Protein AF-A0AAQ0BRL5-F1 (afdb_monomer)

Nearest PDB structures (foldseek):
  1yba-assembly1_C  TM=5.848E-01  e=2.050E+00  Escherichia coli
  2p9e-assembly1_C  TM=6.353E-01  e=3.424E+00  Escherichia coli
  5up3-assembly2_B  TM=5.146E-01  e=1.923E+00  Homo sapiens
  2wnt-assembly1_A  TM=6.175E-01  e=6.097E+00  Homo sapiens
  3tvi-assembly6_K  TM=4.252E-01  e=2.485E+00  Clostridium acetobutylicum

Secondary structure (DSSP, 8-state):
-B-TTS-BEEEEEEESSS-THHHHHHHHHHHTS-EEEEEEEEETTEEEEEEEE------

Organism: Burkholderia glumae (NCBI:txid337)

pLDDT: mean 80.47, std 14.33, range [38.34, 92.06]

Radius of gyration: 11.74 Å; Cα contacts (8 Å, |Δi|>4): 96; chains: 1; bounding box: 37×17×29 Å

Solvent-accessible surface area (backbone atoms only — not comparable to full-atom values):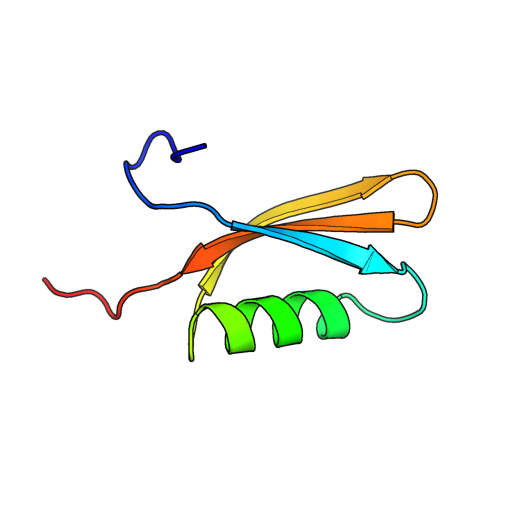 3565 Å² total; per-residue (Å²): 112,66,43,98,84,71,44,67,44,48,76,47,76,34,70,48,87,63,69,67,58,64,50,51,52,51,48,25,63,76,45,76,44,55,63,45,81,75,44,79,47,75,54,98,68,33,30,37,40,32,30,30,57,48,70,71,84,78,123

Foldseek 3Di:
DAPPVRFDKDKDKDFLPDDCVVVLVVVCVVLVHDWAFDDWDADPRIIMTIIGRCPPPPD

Structure (mmCIF, N/CA/C/O backbone):
data_AF-A0AAQ0BRL5-F1
#
_entry.id   AF-A0AAQ0BRL5-F1
#
loop_
_atom_site.group_PDB
_atom_site.id
_atom_site.type_symbol
_atom_site.label_atom_id
_atom_site.label_alt_id
_atom_site.label_comp_id
_atom_site.label_asym_id
_atom_site.label_entity_id
_atom_site.label_seq_id
_atom_site.pdbx_PDB_ins_code
_atom_site.Cartn_x
_atom_site.Cartn_y
_atom_site.Cartn_z
_atom_site.occupancy
_atom_site.B_iso_or_equiv
_atom_site.auth_seq_id
_atom_site.auth_comp_id
_atom_site.auth_asym_id
_atom_site.auth_atom_id
_atom_site.pdbx_PDB_model_num
ATOM 1 N N . MET A 1 1 ? 3.724 -0.705 13.204 1.00 50.66 1 MET A N 1
ATOM 2 C CA . MET A 1 1 ? 3.666 0.657 13.781 1.00 50.66 1 MET A CA 1
ATOM 3 C C . MET A 1 1 ? 2.265 1.170 13.498 1.00 50.66 1 MET A C 1
ATOM 5 O O . MET A 1 1 ? 1.786 0.903 12.411 1.00 50.66 1 MET A O 1
ATOM 9 N N . PHE A 1 2 ? 1.559 1.768 14.453 1.00 52.38 2 PHE A N 1
ATOM 10 C CA . PHE A 1 2 ? 0.171 2.204 14.241 1.00 52.38 2 PHE A CA 1
ATOM 11 C C . PHE A 1 2 ? 0.162 3.657 13.757 1.00 52.38 2 PHE A C 1
ATOM 13 O O . PHE A 1 2 ? 1.000 4.448 14.190 1.00 52.38 2 PHE A O 1
ATOM 20 N N . THR A 1 3 ? -0.745 4.017 12.847 1.00 58.34 3 THR A N 1
ATOM 21 C CA . THR A 1 3 ? -0.962 5.435 12.502 1.00 58.34 3 THR A CA 1
ATOM 22 C C . THR A 1 3 ? -1.411 6.235 13.728 1.00 58.34 3 THR A C 1
ATOM 24 O O . THR A 1 3 ? -2.032 5.653 14.616 1.00 58.34 3 THR A O 1
ATOM 27 N N . PRO A 1 4 ? -1.193 7.565 13.762 1.00 55.09 4 PRO A N 1
ATOM 28 C CA . PRO A 1 4 ? -1.800 8.444 14.770 1.00 55.09 4 PRO A CA 1
ATOM 29 C C . PRO A 1 4 ? -3.334 8.307 14.855 1.00 55.09 4 PRO A C 1
ATOM 31 O O . PRO A 1 4 ? -3.905 8.524 15.914 1.00 55.09 4 PRO A O 1
ATOM 34 N N . ASP A 1 5 ? -3.976 7.853 13.775 1.00 57.84 5 ASP A N 1
ATOM 35 C CA . ASP A 1 5 ? -5.402 7.503 13.684 1.00 57.84 5 ASP A CA 1
ATOM 36 C C . ASP A 1 5 ? -5.776 6.129 14.292 1.00 57.84 5 ASP A C 1
ATOM 38 O O . ASP A 1 5 ? -6.891 5.644 14.118 1.00 57.84 5 ASP A O 1
ATOM 42 N N . GLY A 1 6 ? -4.839 5.425 14.936 1.00 65.94 6 GLY A N 1
ATOM 43 C CA . GLY A 1 6 ? -5.066 4.109 15.552 1.00 65.94 6 GLY A CA 1
ATOM 44 C C . GLY A 1 6 ? -5.220 2.940 14.569 1.00 65.94 6 GLY A C 1
ATOM 45 O O . GLY A 1 6 ? -5.264 1.785 14.988 1.00 65.94 6 GLY A O 1
ATOM 46 N N . ARG A 1 7 ? -5.253 3.196 13.255 1.00 72.12 7 ARG A N 1
ATOM 47 C CA . ARG A 1 7 ? -5.337 2.138 12.237 1.00 72.12 7 ARG A CA 1
ATOM 48 C C . ARG A 1 7 ? -4.013 1.377 12.127 1.00 72.12 7 ARG A C 1
ATOM 50 O O . ARG A 1 7 ? -2.930 1.961 12.250 1.00 72.12 7 ARG A O 1
ATOM 57 N N . ALA A 1 8 ? -4.101 0.071 11.883 1.00 75.69 8 ALA A N 1
ATOM 58 C CA . ALA A 1 8 ? -2.938 -0.727 11.521 1.00 75.69 8 ALA A CA 1
ATOM 59 C C . ALA A 1 8 ? -2.456 -0.274 10.140 1.00 75.69 8 ALA A C 1
ATOM 61 O O . ALA A 1 8 ? -3.166 -0.434 9.144 1.00 75.69 8 ALA A O 1
ATOM 62 N N . THR A 1 9 ? -1.266 0.321 10.089 1.00 82.50 9 THR A N 1
ATOM 63 C CA . THR A 1 9 ? -0.615 0.592 8.815 1.00 82.50 9 THR A CA 1
ATOM 64 C C . THR A 1 9 ? 0.241 -0.580 8.410 1.00 82.50 9 THR A C 1
ATOM 66 O O . THR A 1 9 ? 0.933 -1.200 9.222 1.00 82.50 9 THR A O 1
ATOM 69 N N . VAL A 1 10 ? 0.192 -0.862 7.120 1.00 87.19 10 VAL A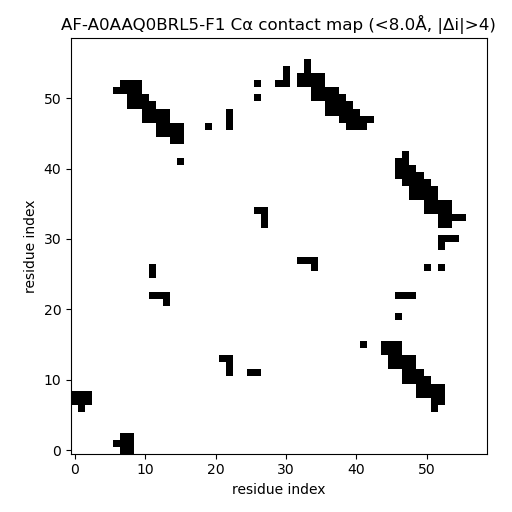 N 1
ATOM 70 C CA . VAL A 1 10 ? 1.021 -1.858 6.476 1.00 87.19 10 VAL A CA 1
ATOM 71 C C . VAL A 1 10 ? 1.953 -1.123 5.531 1.00 87.19 10 VAL A C 1
ATOM 73 O O . VAL A 1 10 ? 1.549 -0.220 4.797 1.00 87.19 10 VAL A O 1
ATOM 76 N N . GLN A 1 11 ? 3.224 -1.497 5.588 1.00 89.50 11 GLN A N 1
ATOM 77 C CA . GLN A 1 11 ? 4.234 -1.020 4.664 1.00 89.50 11 GLN A CA 1
ATOM 78 C C . GLN A 1 11 ? 4.626 -2.172 3.751 1.00 89.50 11 GLN A C 1
ATOM 80 O O . GLN A 1 11 ? 4.970 -3.251 4.231 1.00 89.50 11 GLN A O 1
ATOM 85 N N . VAL A 1 12 ? 4.615 -1.922 2.448 1.00 89.81 12 VAL A N 1
ATOM 86 C CA . VAL A 1 12 ? 5.172 -2.838 1.453 1.00 89.81 12 VAL A CA 1
ATOM 87 C C . VAL A 1 12 ? 6.266 -2.144 0.667 1.00 89.81 12 VAL A C 1
ATOM 89 O O . VAL A 1 12 ? 6.229 -0.932 0.449 1.00 89.81 12 VAL A O 1
ATOM 92 N N . GLN A 1 13 ? 7.246 -2.938 0.264 1.00 90.69 13 GLN A N 1
ATOM 93 C CA . GLN A 1 13 ? 8.325 -2.520 -0.614 1.00 90.69 13 GLN A CA 1
ATOM 94 C C . GLN A 1 13 ? 8.162 -3.281 -1.918 1.00 90.69 13 GLN A C 1
ATOM 96 O O . GLN A 1 13 ? 7.957 -4.495 -1.908 1.00 90.69 13 GLN A O 1
ATOM 101 N N . CYS A 1 14 ? 8.228 -2.568 -3.030 1.00 88.94 14 CYS A N 1
ATOM 102 C CA . CYS A 1 14 ? 8.085 -3.139 -4.355 1.00 88.94 14 CYS A CA 1
ATOM 103 C C . CYS A 1 14 ? 9.212 -2.618 -5.242 1.00 88.94 14 CYS A C 1
ATOM 105 O O . CYS A 1 14 ? 9.662 -1.484 -5.062 1.00 88.94 14 CYS A O 1
ATOM 107 N N . PRO A 1 15 ? 9.663 -3.415 -6.216 1.00 83.50 15 PRO A N 1
ATOM 108 C CA . PRO A 1 15 ? 10.663 -2.956 -7.166 1.00 83.50 15 PRO A CA 1
ATOM 109 C C . PRO A 1 15 ? 10.140 -1.748 -7.954 1.00 83.50 15 PRO A C 1
ATOM 111 O O . PRO A 1 15 ? 8.959 -1.688 -8.302 1.00 83.50 15 PRO A O 1
ATOM 114 N N . GLU A 1 16 ? 11.018 -0.793 -8.272 1.00 77.06 16 GLU A N 1
ATOM 115 C CA . GLU A 1 16 ? 10.669 0.336 -9.148 1.00 77.06 16 GLU A CA 1
ATOM 116 C C . GLU A 1 16 ? 10.406 -0.095 -10.598 1.00 77.06 16 GLU A C 1
ATOM 118 O O . GLU A 1 16 ? 9.874 0.690 -11.380 1.00 77.06 16 GLU A O 1
ATOM 123 N N . ALA A 1 17 ? 10.734 -1.343 -10.949 1.00 68.06 17 ALA A N 1
ATOM 124 C CA . ALA A 1 17 ? 10.490 -1.931 -12.258 1.00 68.06 17 ALA A CA 1
ATOM 125 C C . ALA A 1 17 ? 8.984 -1.964 -12.587 1.00 68.06 17 ALA A C 1
ATOM 127 O O . ALA A 1 17 ? 8.289 -2.949 -12.340 1.00 68.06 17 ALA A O 1
ATOM 128 N N . GLY A 1 18 ? 8.491 -0.861 -13.150 1.00 72.50 18 GLY A N 1
ATOM 129 C CA . GLY A 1 18 ? 7.109 -0.671 -13.569 1.00 72.50 18 GLY A CA 1
ATOM 130 C C . GLY A 1 18 ? 6.344 0.413 -12.790 1.00 72.50 18 GLY A C 1
ATOM 131 O O . GLY A 1 18 ? 6.889 1.110 -11.930 1.00 72.50 18 GLY A O 1
ATOM 132 N N . PRO A 1 19 ? 5.057 0.605 -13.123 1.00 81.38 19 PRO A N 1
ATOM 133 C CA . PRO A 1 19 ? 4.178 1.530 -12.414 1.00 81.38 19 PRO A CA 1
ATOM 134 C C . PRO A 1 19 ? 3.932 1.093 -10.959 1.00 81.38 19 PRO A C 1
ATOM 136 O O . PRO A 1 19 ? 4.133 -0.062 -10.589 1.00 81.38 19 PRO A O 1
ATOM 139 N N . TRP A 1 20 ? 3.411 2.012 -10.134 1.00 84.56 20 TRP A N 1
ATOM 140 C CA . TRP A 1 20 ? 2.980 1.730 -8.752 1.00 84.56 20 TRP A CA 1
ATOM 141 C C . TRP A 1 20 ? 1.949 0.594 -8.638 1.00 84.56 20 TRP A C 1
ATOM 143 O O . TRP A 1 20 ? 1.735 0.099 -7.535 1.00 84.56 20 TRP A O 1
ATOM 153 N N . ASP A 1 21 ? 1.349 0.164 -9.752 1.00 86.81 21 ASP A N 1
ATOM 154 C CA . ASP A 1 21 ? 0.394 -0.942 -9.854 1.00 86.81 21 ASP A CA 1
ATOM 155 C C . ASP A 1 21 ? 0.814 -2.163 -9.035 1.00 86.81 21 ASP A C 1
ATOM 157 O O . ASP A 1 21 ? 0.010 -2.664 -8.260 1.00 86.81 21 ASP A O 1
ATOM 161 N N . THR A 1 22 ? 2.082 -2.586 -9.085 1.00 87.00 22 THR A N 1
ATOM 162 C CA . THR A 1 22 ? 2.562 -3.725 -8.282 1.00 87.00 22 THR A CA 1
ATOM 163 C C . THR A 1 22 ? 2.361 -3.492 -6.782 1.00 87.00 22 THR A C 1
ATOM 165 O O . THR A 1 22 ? 1.842 -4.367 -6.089 1.00 87.00 22 THR A O 1
ATOM 168 N N . CYS A 1 23 ? 2.715 -2.313 -6.263 1.00 89.50 23 CYS A N 1
ATOM 169 C CA . CYS A 1 23 ? 2.473 -1.982 -4.856 1.00 89.50 23 CYS A CA 1
ATOM 170 C C . CYS A 1 23 ? 0.987 -1.880 -4.531 1.00 89.50 23 CYS A C 1
ATOM 172 O O . CYS A 1 23 ? 0.562 -2.351 -3.477 1.00 89.50 23 CYS A O 1
ATOM 174 N N . LEU A 1 24 ? 0.198 -1.289 -5.429 1.00 89.38 24 LEU A N 1
ATOM 175 C CA . LEU A 1 24 ? -1.238 -1.136 -5.232 1.00 89.38 24 LEU A CA 1
ATOM 176 C C . LEU A 1 24 ? -1.929 -2.507 -5.222 1.00 89.38 24 LEU A C 1
ATOM 178 O O . LEU A 1 24 ? -2.746 -2.759 -4.347 1.00 89.38 24 LEU A O 1
ATOM 182 N N . GLN A 1 25 ? -1.572 -3.428 -6.119 1.00 89.94 25 GLN A N 1
ATOM 183 C CA . GLN A 1 25 ? -2.127 -4.785 -6.150 1.00 89.94 2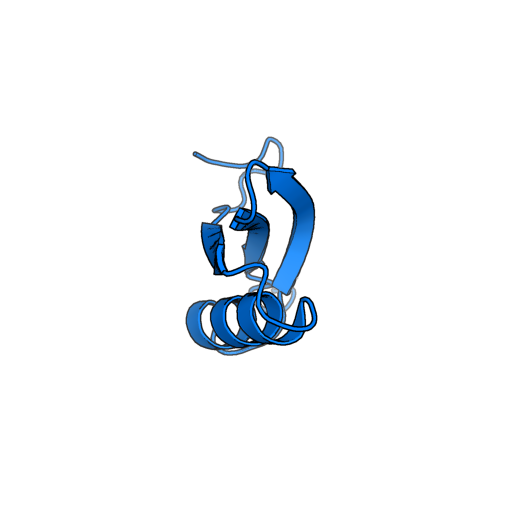5 GLN A CA 1
ATOM 184 C C . GLN A 1 25 ? -1.741 -5.591 -4.906 1.00 89.94 25 GLN A C 1
ATOM 186 O O . GLN A 1 25 ? -2.596 -6.267 -4.338 1.00 89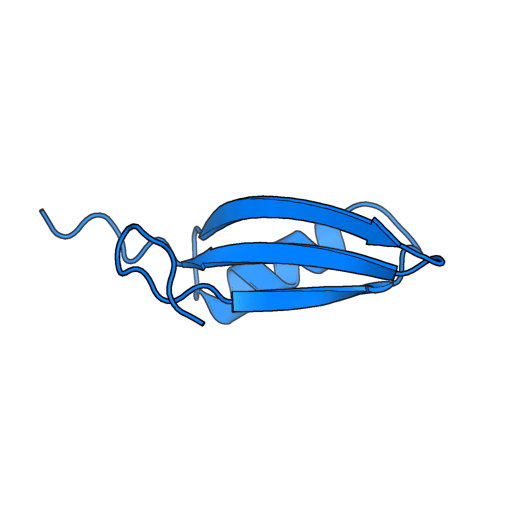.94 25 GLN A O 1
ATOM 191 N N . ASN A 1 26 ? -0.494 -5.471 -4.429 1.00 89.44 26 ASN A N 1
ATOM 192 C CA . ASN A 1 26 ? -0.085 -6.075 -3.157 1.00 89.44 26 ASN A CA 1
ATOM 193 C C . ASN A 1 26 ? -0.910 -5.521 -1.989 1.00 89.44 26 ASN A C 1
ATOM 195 O O . ASN A 1 26 ? -1.428 -6.293 -1.188 1.00 89.44 26 ASN A O 1
ATOM 199 N N . ALA A 1 27 ? -1.093 -4.199 -1.919 1.00 90.25 27 ALA A N 1
ATOM 200 C CA . ALA A 1 27 ? -1.914 -3.573 -0.887 1.00 90.25 27 ALA A CA 1
ATOM 201 C C . ALA A 1 27 ? -3.377 -4.047 -0.937 1.00 90.25 27 ALA A C 1
ATOM 203 O O . ALA A 1 27 ? -3.947 -4.375 0.103 1.00 90.25 27 ALA A O 1
ATOM 204 N N . ARG A 1 28 ? -3.968 -4.172 -2.136 1.00 89.69 28 ARG A N 1
ATOM 205 C CA . ARG A 1 28 ? -5.326 -4.725 -2.317 1.00 89.69 28 ARG A CA 1
ATOM 206 C C . ARG A 1 28 ? -5.423 -6.168 -1.852 1.00 89.69 28 ARG A C 1
ATOM 208 O O . ARG A 1 28 ? -6.393 -6.502 -1.186 1.00 89.69 28 ARG A O 1
ATOM 215 N N . GLY A 1 29 ? -4.430 -6.996 -2.179 1.00 89.19 29 GLY A N 1
ATOM 216 C CA . GLY A 1 29 ? -4.377 -8.393 -1.750 1.00 89.19 29 GLY A CA 1
ATOM 217 C C . GLY A 1 29 ? -4.223 -8.542 -0.236 1.00 89.19 29 GLY A C 1
ATOM 218 O O . GLY A 1 29 ? -4.870 -9.391 0.360 1.00 89.19 29 GLY A O 1
ATOM 219 N N . ILE A 1 30 ? -3.427 -7.680 0.404 1.00 87.88 30 ILE A N 1
ATOM 220 C CA . ILE A 1 30 ? -3.255 -7.679 1.866 1.00 87.88 30 ILE A CA 1
ATOM 221 C C . ILE A 1 30 ? -4.537 -7.241 2.580 1.00 87.88 30 ILE A C 1
ATOM 223 O O . ILE A 1 30 ? -4.881 -7.793 3.622 1.00 87.88 30 ILE A O 1
ATOM 227 N N . CYS A 1 31 ? -5.232 -6.245 2.035 1.00 87.44 31 CYS A N 1
ATOM 228 C CA . CYS A 1 31 ? -6.461 -5.723 2.626 1.00 87.44 31 CYS A CA 1
ATOM 229 C C . CYS A 1 31 ? -7.725 -6.477 2.215 1.00 87.44 31 CYS A C 1
ATOM 231 O O . CYS A 1 31 ? -8.801 -6.098 2.674 1.00 87.44 31 CYS A O 1
ATOM 233 N N . ASP A 1 32 ? -7.608 -7.471 1.330 1.00 86.88 32 ASP A N 1
ATOM 234 C CA . ASP A 1 32 ? -8.734 -8.147 0.679 1.00 86.88 32 ASP A CA 1
ATOM 235 C C . ASP A 1 32 ? -9.759 -7.148 0.091 1.00 86.88 32 ASP A C 1
ATOM 237 O O . ASP A 1 32 ? -10.973 -7.326 0.158 1.00 86.88 32 ASP A O 1
ATOM 241 N N . GLY A 1 33 ? -9.278 -6.013 -0.436 1.00 85.62 33 GLY A N 1
ATOM 242 C CA . GLY A 1 33 ? -10.164 -4.917 -0.822 1.00 85.62 33 GLY A CA 1
ATOM 243 C C . GLY A 1 33 ? -9.503 -3.549 -0.965 1.00 85.62 33 GLY A C 1
ATOM 244 O O . GLY A 1 33 ? -8.389 -3.409 -1.471 1.00 85.62 33 GLY A O 1
ATOM 245 N N . ASN A 1 34 ? -10.245 -2.508 -0.579 1.00 87.44 34 ASN A N 1
ATOM 246 C CA . ASN A 1 34 ? -9.788 -1.126 -0.684 1.00 87.44 34 ASN A CA 1
ATOM 247 C C . ASN A 1 34 ? -8.849 -0.756 0.466 1.00 87.44 34 ASN 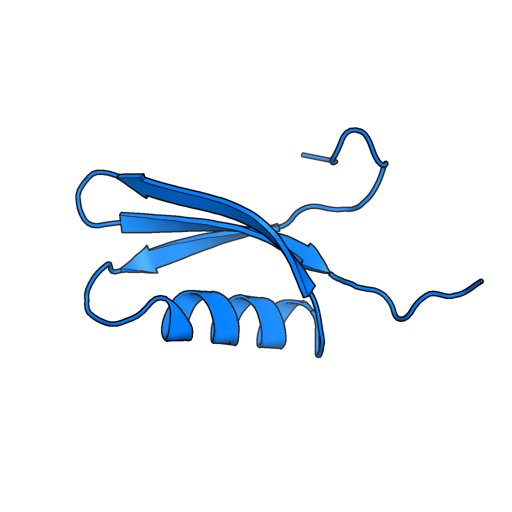A C 1
ATOM 249 O O . ASN A 1 34 ? -8.978 -1.217 1.600 1.00 87.44 34 ASN A O 1
ATOM 253 N N . PHE A 1 35 ? -7.926 0.146 0.168 1.00 88.88 35 PHE A N 1
ATOM 25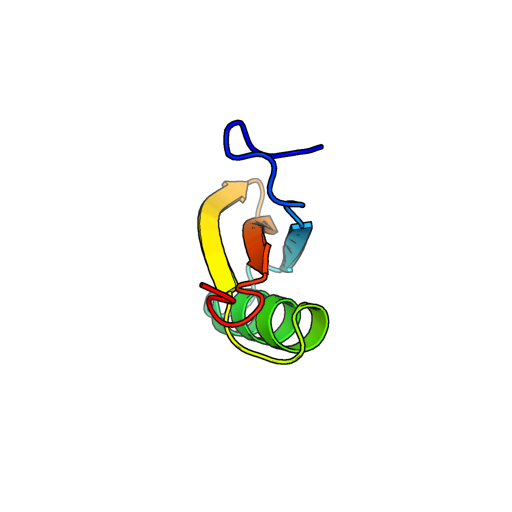4 C CA . PHE A 1 35 ? -6.961 0.668 1.118 1.00 88.88 35 PHE A CA 1
ATOM 255 C C . PHE A 1 35 ? -6.803 2.167 0.903 1.00 88.88 35 PHE A C 1
ATOM 257 O O . PHE A 1 35 ? -7.057 2.690 -0.183 1.00 88.88 35 PHE A O 1
ATOM 264 N N . ASP A 1 36 ? -6.382 2.847 1.957 1.00 88.88 36 ASP A N 1
ATOM 265 C CA . ASP A 1 36 ? -6.031 4.253 1.918 1.00 88.88 36 ASP A CA 1
ATOM 266 C C . ASP A 1 36 ? -4.510 4.372 1.881 1.00 88.88 36 ASP A C 1
ATOM 268 O O . ASP A 1 36 ? -3.802 3.908 2.780 1.00 88.88 36 ASP A O 1
ATOM 272 N N . THR A 1 37 ? -3.999 4.981 0.815 1.00 90.00 37 THR A N 1
ATOM 273 C CA . THR A 1 37 ? -2.576 5.278 0.678 1.00 90.00 37 THR A CA 1
ATOM 274 C C . THR A 1 37 ? -2.205 6.428 1.604 1.00 90.00 37 THR A C 1
ATOM 276 O O . THR A 1 37 ? -2.693 7.543 1.442 1.00 90.00 37 THR A O 1
ATOM 279 N N . ILE A 1 38 ? -1.309 6.169 2.552 1.00 89.44 38 ILE A N 1
ATOM 280 C CA . ILE A 1 38 ? -0.857 7.157 3.539 1.00 89.44 38 ILE A CA 1
ATOM 281 C C . ILE A 1 38 ? 0.437 7.817 3.077 1.00 89.44 38 ILE A C 1
ATOM 283 O O . ILE A 1 38 ? 0.595 9.032 3.178 1.00 89.44 38 ILE A O 1
ATOM 287 N N . ARG A 1 39 ? 1.388 7.020 2.580 1.00 88.94 39 ARG A N 1
ATOM 288 C CA . ARG A 1 39 ? 2.668 7.519 2.073 1.00 88.94 39 ARG A CA 1
ATOM 289 C C . ARG A 1 39 ? 3.137 6.682 0.895 1.00 88.94 39 ARG A C 1
ATOM 291 O O . ARG A 1 39 ? 3.088 5.458 0.934 1.00 88.94 39 ARG A O 1
ATOM 298 N N . GLN A 1 40 ? 3.633 7.368 -0.123 1.00 90.56 40 GLN A N 1
ATOM 299 C CA . GLN A 1 40 ? 4.351 6.786 -1.249 1.00 90.56 40 GLN A CA 1
ATOM 300 C C . GLN A 1 40 ? 5.739 7.407 -1.278 1.00 90.56 40 GLN A C 1
ATOM 302 O O . GLN A 1 40 ? 5.878 8.628 -1.189 1.00 90.56 40 GLN A O 1
ATOM 307 N N . SER A 1 41 ? 6.770 6.580 -1.355 1.00 90.44 41 SER A N 1
ATOM 308 C CA . SER A 1 41 ? 8.156 7.037 -1.436 1.00 90.44 41 SER A CA 1
ATOM 309 C C . SER A 1 41 ? 8.939 6.122 -2.361 1.00 90.44 41 SER A C 1
ATOM 311 O O . SER A 1 41 ? 8.655 4.931 -2.435 1.00 90.44 41 SER A O 1
ATOM 313 N N . VAL A 1 42 ? 9.896 6.678 -3.089 1.00 90.00 42 VAL A N 1
ATOM 314 C CA . VAL A 1 42 ? 10.802 5.916 -3.949 1.00 90.00 42 VAL A CA 1
ATOM 315 C C . VAL A 1 42 ? 12.206 6.216 -3.462 1.00 90.00 42 VAL A C 1
ATOM 317 O O . VAL A 1 42 ? 12.569 7.387 -3.379 1.00 90.00 42 VAL A O 1
ATOM 320 N N . ASP A 1 43 ? 12.935 5.177 -3.080 1.00 88.31 43 ASP A N 1
ATOM 321 C CA . ASP A 1 43 ? 14.272 5.266 -2.501 1.00 88.31 43 ASP A CA 1
ATOM 322 C C . ASP A 1 4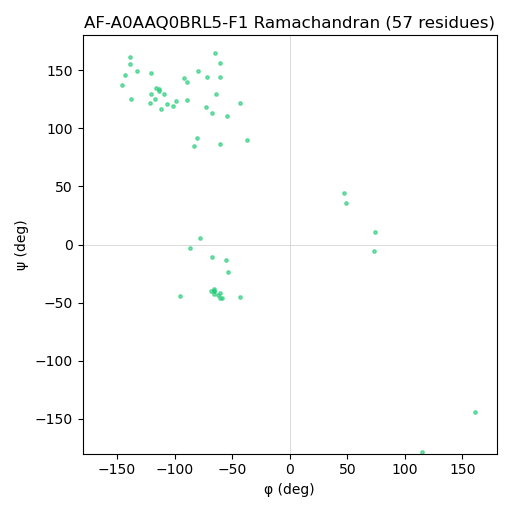3 ? 15.148 4.168 -3.104 1.00 88.31 43 ASP A C 1
ATOM 324 O O . ASP A 1 43 ? 14.745 3.005 -3.116 1.00 88.31 43 ASP A O 1
ATOM 328 N N . ASP A 1 44 ? 16.296 4.547 -3.668 1.00 85.25 44 ASP A N 1
ATOM 329 C CA . ASP A 1 44 ? 17.300 3.626 -4.227 1.00 85.25 44 ASP A CA 1
ATOM 330 C C . ASP A 1 44 ? 16.719 2.520 -5.150 1.00 85.25 44 ASP A C 1
ATOM 332 O O . ASP A 1 44 ? 17.023 1.332 -5.038 1.00 85.25 44 ASP A O 1
ATOM 336 N N . GLY A 1 45 ? 15.799 2.884 -6.055 1.00 85.62 45 GLY A N 1
ATOM 337 C CA . GLY A 1 45 ? 15.150 1.930 -6.973 1.00 85.62 45 GLY A CA 1
ATOM 338 C C . GLY A 1 45 ? 14.105 1.012 -6.317 1.00 85.62 45 GLY A C 1
ATOM 339 O O . GLY A 1 45 ? 13.625 0.054 -6.934 1.00 85.62 45 GLY A O 1
ATOM 340 N N . THR A 1 46 ? 13.723 1.306 -5.074 1.00 87.94 46 THR A N 1
ATOM 341 C CA . THR A 1 46 ? 12.695 0.603 -4.305 1.00 87.94 46 THR A CA 1
ATOM 342 C C . THR A 1 46 ? 11.539 1.542 -3.987 1.00 87.94 46 THR A C 1
ATOM 344 O O . THR A 1 46 ? 11.689 2.610 -3.395 1.00 87.94 46 THR A O 1
ATOM 347 N N . ARG A 1 47 ? 10.327 1.134 -4.354 1.00 90.94 47 ARG A N 1
ATOM 348 C CA . ARG A 1 47 ? 9.097 1.852 -4.023 1.00 90.94 47 ARG A CA 1
ATOM 349 C C . ARG A 1 47 ? 8.576 1.365 -2.685 1.00 90.94 47 ARG A C 1
ATOM 351 O O . ARG A 1 47 ? 8.308 0.182 -2.512 1.00 90.9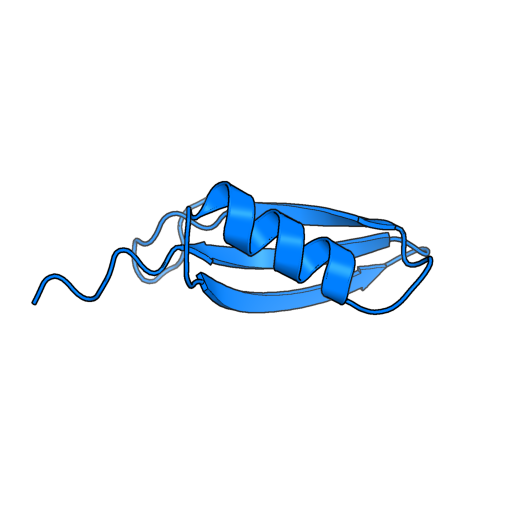4 47 ARG A O 1
ATOM 358 N N . THR A 1 48 ? 8.377 2.284 -1.757 1.00 91.31 48 THR A N 1
ATOM 359 C CA . THR A 1 48 ? 7.755 2.025 -0.463 1.00 91.31 48 THR A CA 1
ATOM 360 C C . THR A 1 48 ? 6.350 2.610 -0.451 1.00 91.31 48 THR A C 1
ATOM 362 O O . THR A 1 48 ? 6.163 3.817 -0.622 1.00 91.31 48 THR A O 1
ATOM 365 N N . LEU A 1 49 ? 5.358 1.751 -0.225 1.00 92.06 49 LEU A N 1
ATOM 366 C CA . LEU A 1 49 ? 3.963 2.134 -0.046 1.00 92.06 49 LEU A CA 1
ATOM 367 C C . LEU A 1 49 ? 3.554 1.857 1.400 1.00 92.06 49 LEU A C 1
ATOM 369 O O . LEU A 1 49 ? 3.532 0.708 1.838 1.00 92.06 49 LEU A O 1
ATOM 373 N N . LEU A 1 50 ? 3.203 2.913 2.126 1.00 91.31 50 LEU A N 1
ATOM 374 C CA . LEU A 1 50 ? 2.535 2.834 3.418 1.00 91.31 50 LEU A CA 1
ATOM 375 C C . LEU A 1 50 ? 1.041 3.053 3.202 1.00 91.31 50 LEU A C 1
ATOM 377 O O . LEU A 1 50 ? 0.629 4.094 2.680 1.00 91.31 50 LEU A O 1
ATOM 381 N N . PHE A 1 51 ? 0.234 2.103 3.643 1.00 90.50 51 PHE A N 1
ATOM 382 C CA . PHE A 1 51 ? -1.214 2.156 3.519 1.00 90.50 51 PHE A CA 1
ATOM 383 C C . PHE A 1 51 ? -1.903 1.667 4.787 1.00 90.50 51 PHE A C 1
ATOM 385 O O . PHE A 1 51 ? -1.304 0.988 5.619 1.00 90.50 51 PHE A O 1
ATOM 392 N N . ALA A 1 52 ? -3.174 2.020 4.936 1.00 89.06 52 ALA A N 1
ATOM 393 C CA . ALA A 1 52 ? -4.064 1.407 5.910 1.00 89.06 52 ALA A CA 1
ATOM 394 C C . ALA A 1 52 ? -5.181 0.684 5.170 1.00 89.06 52 ALA A C 1
ATOM 396 O O . ALA A 1 52 ? -5.782 1.233 4.244 1.00 89.06 52 ALA A O 1
ATOM 397 N N . CYS A 1 53 ? -5.476 -0.544 5.589 1.00 87.94 53 CYS A N 1
ATOM 398 C CA . CYS A 1 53 ? -6.626 -1.255 5.058 1.00 87.94 53 CYS A CA 1
ATOM 399 C C . CYS A 1 53 ? -7.902 -0.524 5.441 1.00 87.94 53 CYS A C 1
ATOM 401 O O . CYS A 1 53 ? -8.126 -0.195 6.611 1.00 87.94 53 CYS A O 1
ATOM 403 N N . ARG A 1 54 ? -8.752 -0.283 4.444 1.00 82.12 54 ARG A N 1
ATOM 404 C CA . ARG A 1 54 ? -10.079 0.251 4.681 1.00 82.12 54 ARG A CA 1
ATOM 405 C C . ARG A 1 54 ? -10.952 -0.944 5.046 1.00 82.12 54 ARG A C 1
ATOM 407 O O . ARG A 1 54 ? -11.603 -1.521 4.184 1.00 82.12 54 ARG A O 1
ATOM 414 N N . VAL A 1 55 ? -10.948 -1.332 6.325 1.00 67.94 55 VAL A N 1
ATOM 415 C CA . VAL A 1 55 ? -12.061 -2.118 6.879 1.00 67.94 55 VAL A CA 1
ATOM 416 C C . VAL A 1 55 ? -13.291 -1.287 6.559 1.00 67.94 55 VAL A C 1
ATOM 418 O O . VAL A 1 55 ? -13.367 -0.147 7.021 1.00 67.94 55 VAL A O 1
ATOM 421 N N . GLY A 1 56 ? -14.130 -1.780 5.637 1.00 56.53 56 GLY A N 1
ATOM 422 C CA . GLY A 1 56 ? -15.248 -1.021 5.080 1.00 56.53 56 GLY A CA 1
ATOM 423 C C . GLY A 1 56 ? -15.929 -0.291 6.216 1.00 56.53 56 GLY A C 1
ATOM 424 O O . GLY A 1 56 ? -16.245 -0.965 7.185 1.00 56.53 56 GLY A O 1
ATOM 425 N N . ALA A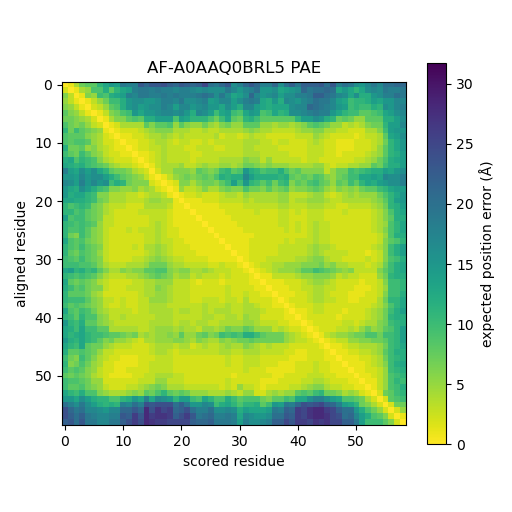 1 57 ? -15.997 1.045 6.127 1.00 45.81 57 ALA A N 1
ATOM 426 C CA . ALA A 1 57 ? -16.414 1.950 7.192 1.00 45.81 57 ALA A CA 1
ATOM 427 C C . ALA A 1 57 ? -17.547 1.328 8.017 1.00 45.81 57 ALA A C 1
ATOM 429 O O . ALA A 1 57 ? -18.722 1.451 7.675 1.00 45.81 57 ALA A O 1
ATOM 430 N N . ALA A 1 58 ? -17.175 0.591 9.061 1.00 39.38 58 ALA A N 1
ATOM 431 C CA . ALA A 1 58 ? -18.104 0.085 10.037 1.00 39.38 58 ALA A CA 1
ATOM 432 C C . ALA A 1 58 ? -18.312 1.303 10.918 1.00 39.38 58 ALA A C 1
ATOM 434 O O . ALA A 1 58 ? -17.462 1.637 11.743 1.00 39.38 58 ALA A O 1
ATOM 435 N N . HIS A 1 59 ? -19.341 2.047 10.518 1.00 38.34 59 HIS A N 1
ATOM 436 C CA . HIS A 1 59 ? -19.952 3.148 11.237 1.00 38.34 59 HIS A CA 1
ATOM 437 C C . HIS A 1 59 ? -20.041 2.874 12.738 1.00 38.34 59 HIS A C 1
ATOM 439 O O . HIS A 1 59 ? -20.385 1.726 13.104 1.00 38.34 59 HIS A O 1
#

Sequence (59 aa):
MFTPDGRATVQVQCPEAGPWDTCLQNARGICDGNFDTIRQSVDDGTRTLLFACRVGAAH

Mean predicted aligned error: 6.72 Å